Protein AF-A0A924TUS5-F1 (afdb_monomer)

Structure (mmCIF, N/CA/C/O backbone):
data_AF-A0A924TUS5-F1
#
_entry.id   AF-A0A924TUS5-F1
#
loop_
_atom_site.group_PDB
_atom_site.id
_atom_site.type_symbol
_atom_site.label_atom_id
_atom_site.label_alt_id
_atom_site.label_comp_id
_atom_site.label_asym_id
_atom_site.label_entity_id
_atom_site.label_seq_id
_atom_site.pdbx_PDB_ins_code
_atom_site.Cartn_x
_atom_site.Cartn_y
_atom_site.Cartn_z
_atom_site.occupancy
_atom_site.B_iso_or_equiv
_atom_site.auth_seq_id
_atom_site.auth_comp_id
_atom_site.auth_asym_id
_atom_site.auth_atom_id
_atom_site.pdbx_PDB_model_num
ATOM 1 N N . MET A 1 1 ? 31.999 -5.123 8.631 1.00 52.59 1 MET A N 1
ATOM 2 C CA . MET A 1 1 ? 31.744 -6.314 7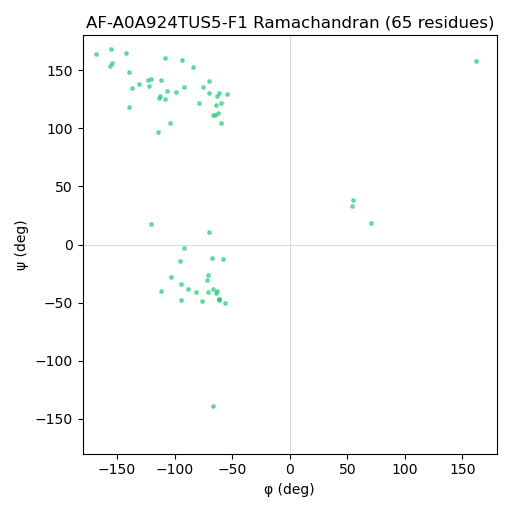.789 1.00 52.59 1 MET A CA 1
ATOM 3 C C . MET A 1 1 ? 30.378 -6.155 7.139 1.00 52.59 1 MET A C 1
ATOM 5 O O . MET A 1 1 ? 29.430 -5.892 7.865 1.00 52.59 1 MET A O 1
ATOM 9 N N . LYS A 1 2 ? 30.274 -6.262 5.809 1.00 66.06 2 LYS A N 1
ATOM 10 C CA . LYS A 1 2 ? 28.988 -6.436 5.112 1.00 66.06 2 LYS A CA 1
ATOM 11 C C . LYS A 1 2 ? 28.844 -7.926 4.798 1.00 66.06 2 LYS A C 1
ATOM 13 O O . LYS A 1 2 ? 29.811 -8.524 4.335 1.00 66.06 2 LYS A O 1
ATOM 18 N N . SER A 1 3 ? 27.693 -8.523 5.109 1.00 80.56 3 SER A N 1
ATOM 19 C CA . SER A 1 3 ? 27.419 -9.920 4.752 1.00 80.56 3 SER A CA 1
ATOM 20 C C . SER A 1 3 ? 27.407 -10.047 3.226 1.00 80.56 3 SER A C 1
ATOM 22 O O . SER A 1 3 ? 26.671 -9.290 2.594 1.00 80.56 3 SER A O 1
ATOM 24 N N . PRO A 1 4 ? 28.163 -10.981 2.618 1.00 82.81 4 PRO A N 1
ATOM 25 C CA . PRO A 1 4 ? 28.120 -11.188 1.169 1.00 82.81 4 PRO A CA 1
ATOM 26 C C . PRO A 1 4 ? 26.768 -11.748 0.695 1.00 82.81 4 PRO A C 1
ATOM 28 O O . PRO A 1 4 ? 26.489 -11.752 -0.497 1.00 82.81 4 PRO A O 1
ATOM 31 N N . TRP A 1 5 ? 25.920 -12.194 1.626 1.00 87.00 5 TRP A N 1
ATOM 32 C CA . TRP A 1 5 ? 24.627 -12.819 1.350 1.00 87.00 5 TRP A CA 1
ATOM 33 C C . TRP A 1 5 ? 23.447 -11.845 1.408 1.00 87.00 5 TRP A C 1
ATOM 35 O O . TRP A 1 5 ? 22.355 -12.180 0.960 1.00 87.00 5 TRP A O 1
ATOM 45 N N . ILE A 1 6 ? 23.644 -10.646 1.965 1.00 87.62 6 ILE A N 1
ATOM 46 C CA . ILE A 1 6 ? 22.596 -9.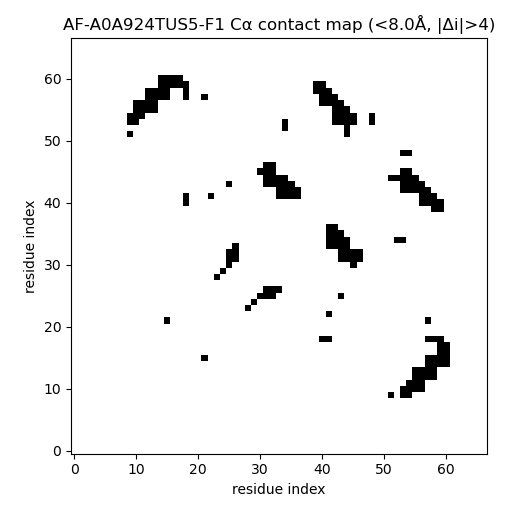625 2.049 1.00 87.62 6 ILE A CA 1
ATOM 47 C C . ILE A 1 6 ? 22.881 -8.573 0.983 1.00 87.62 6 ILE A C 1
ATOM 49 O O . ILE A 1 6 ? 23.774 -7.743 1.145 1.00 87.62 6 ILE A O 1
ATOM 53 N N . ALA A 1 7 ? 22.112 -8.614 -0.105 1.00 86.69 7 ALA A N 1
ATOM 54 C CA . ALA A 1 7 ? 22.297 -7.712 -1.238 1.00 86.69 7 ALA A CA 1
ATOM 55 C C . ALA A 1 7 ? 21.763 -6.296 -0.957 1.00 86.69 7 ALA A C 1
ATOM 57 O O . ALA A 1 7 ? 22.462 -5.314 -1.195 1.00 86.69 7 ALA A O 1
ATOM 58 N N . ALA A 1 8 ? 20.531 -6.188 -0.451 1.00 86.81 8 ALA A N 1
ATOM 59 C CA . ALA A 1 8 ? 19.877 -4.922 -0.117 1.00 86.81 8 ALA A CA 1
ATOM 60 C C . ALA A 1 8 ? 18.595 -5.164 0.697 1.00 86.81 8 ALA A C 1
ATOM 62 O O . ALA A 1 8 ? 18.047 -6.267 0.684 1.00 86.81 8 ALA A O 1
ATOM 63 N N . LEU A 1 9 ? 18.081 -4.113 1.343 1.00 88.06 9 LEU A N 1
ATOM 64 C CA . LEU A 1 9 ? 16.682 -4.068 1.770 1.00 88.06 9 LEU A CA 1
ATOM 65 C C . LEU A 1 9 ? 15.793 -3.939 0.525 1.00 88.06 9 LEU A C 1
ATOM 67 O O . LEU A 1 9 ? 16.058 -3.090 -0.324 1.00 88.06 9 LEU A O 1
ATOM 71 N N . ARG A 1 10 ? 14.767 -4.789 0.419 1.00 88.31 10 ARG A N 1
ATOM 72 C CA . ARG A 1 10 ? 13.885 -4.870 -0.759 1.00 88.31 10 ARG A CA 1
ATOM 73 C C . ARG A 1 10 ? 12.466 -4.397 -0.455 1.00 88.31 10 ARG A C 1
ATOM 75 O O . ARG A 1 10 ? 11.886 -3.681 -1.258 1.00 88.31 10 ARG A O 1
ATOM 82 N N . SER A 1 11 ? 11.935 -4.735 0.718 1.00 90.38 11 SER A N 1
ATOM 83 C CA . SER A 1 11 ? 10.621 -4.267 1.153 1.00 90.38 11 SER A CA 1
ATOM 84 C C . SER A 1 11 ? 10.468 -4.264 2.672 1.00 90.38 11 SER A C 1
ATOM 86 O O . SER A 1 11 ? 11.299 -4.815 3.400 1.00 90.38 11 SER A O 1
ATOM 88 N N . MET A 1 12 ? 9.400 -3.627 3.147 1.00 91.56 12 MET A N 1
ATOM 89 C CA . MET A 1 12 ? 8.989 -3.621 4.547 1.00 91.56 12 MET A CA 1
ATOM 90 C C . MET A 1 12 ? 7.467 -3.751 4.655 1.00 91.56 12 MET A C 1
ATOM 92 O O . MET A 1 12 ? 6.743 -3.258 3.792 1.00 91.56 12 MET A O 1
ATOM 96 N N . ALA A 1 13 ? 6.986 -4.384 5.726 1.00 92.19 13 ALA A N 1
ATOM 97 C CA . ALA A 1 13 ? 5.571 -4.413 6.078 1.00 92.19 13 ALA A CA 1
ATOM 98 C C . ALA A 1 13 ? 5.323 -3.539 7.315 1.00 92.19 13 ALA A C 1
ATOM 100 O O . ALA A 1 13 ? 5.967 -3.744 8.345 1.00 92.19 13 ALA A O 1
ATOM 101 N N . LEU A 1 14 ? 4.405 -2.577 7.214 1.00 88.94 14 LEU A N 1
ATOM 102 C CA . LEU A 1 14 ? 4.008 -1.702 8.318 1.00 88.94 14 LEU A CA 1
ATOM 103 C C . LEU A 1 14 ? 2.559 -1.983 8.704 1.00 88.94 14 LEU A C 1
ATOM 105 O O . LEU A 1 14 ? 1.668 -1.940 7.866 1.00 88.94 14 LEU A O 1
ATOM 109 N N . ALA A 1 15 ? 2.319 -2.265 9.981 1.00 87.56 15 ALA A N 1
ATOM 110 C CA . ALA A 1 15 ? 0.967 -2.408 10.503 1.00 87.56 15 ALA A CA 1
ATOM 111 C C . ALA A 1 15 ? 0.466 -1.058 11.028 1.00 87.56 15 ALA A C 1
ATOM 113 O O . ALA A 1 15 ? 1.176 -0.359 11.753 1.00 87.56 15 ALA A O 1
ATOM 114 N N . GLY A 1 16 ? -0.777 -0.723 10.696 1.00 81.31 16 GLY A N 1
ATOM 115 C CA . GLY A 1 16 ? -1.465 0.471 11.172 1.00 81.31 16 GLY A CA 1
ATOM 116 C C . GLY A 1 16 ? -2.940 0.189 11.444 1.00 81.31 16 GLY A C 1
ATOM 117 O O . GLY A 1 16 ? -3.460 -0.848 11.027 1.00 81.31 16 GLY A O 1
ATOM 118 N N . PRO A 1 17 ? -3.626 1.085 12.165 1.00 75.62 17 PRO A N 1
ATOM 119 C CA . PRO A 1 17 ? -5.010 0.865 12.572 1.00 75.62 17 PRO A CA 1
ATOM 120 C C . PRO A 1 17 ? -6.011 0.943 11.409 1.00 75.62 17 PRO A C 1
ATOM 122 O O . PRO A 1 17 ? -7.068 0.321 11.498 1.00 75.62 17 PRO A O 1
ATOM 125 N N . ASP A 1 18 ? -5.690 1.676 10.336 1.00 88.19 18 ASP A N 1
ATOM 126 C CA . ASP A 1 18 ? -6.577 1.886 9.190 1.00 88.19 18 ASP A CA 1
ATOM 127 C C . ASP A 1 18 ? -5.802 1.825 7.866 1.00 88.19 18 ASP A C 1
ATOM 129 O O . ASP A 1 18 ? -4.902 2.626 7.605 1.00 88.19 18 ASP A O 1
ATOM 133 N N . LEU A 1 19 ? -6.174 0.854 7.033 1.00 89.12 19 LEU A N 1
ATOM 134 C CA . LEU A 1 19 ? -5.553 0.593 5.740 1.00 89.12 19 LEU A CA 1
ATOM 135 C C . LEU A 1 19 ? -5.898 1.663 4.692 1.00 89.12 19 LEU A C 1
ATOM 137 O O . LEU A 1 19 ? -5.076 1.958 3.829 1.00 89.12 19 LEU A O 1
ATOM 141 N N . SER A 1 20 ? -7.081 2.273 4.785 1.00 90.38 20 SER A N 1
ATOM 142 C CA . SER A 1 20 ? -7.504 3.333 3.865 1.00 90.38 20 SER A CA 1
ATOM 143 C C . SER A 1 20 ? -6.722 4.625 4.103 1.00 90.38 20 SER A C 1
ATOM 145 O O . SER A 1 20 ? -6.255 5.250 3.156 1.00 90.38 20 SER A O 1
ATOM 147 N N . VAL A 1 21 ? -6.481 4.971 5.373 1.00 91.31 21 VAL A N 1
ATOM 148 C CA . VAL A 1 21 ? -5.662 6.133 5.747 1.00 91.31 21 VAL A CA 1
ATOM 149 C C . VAL A 1 21 ? -4.219 5.954 5.278 1.00 91.31 21 VAL A C 1
ATOM 151 O O . VAL A 1 21 ? -3.622 6.898 4.762 1.00 91.31 21 VAL A O 1
ATOM 154 N N . ALA A 1 22 ? -3.670 4.745 5.423 1.00 91.06 22 ALA A N 1
ATOM 155 C CA . ALA A 1 22 ? -2.345 4.416 4.912 1.00 91.06 22 ALA A CA 1
ATOM 156 C C . ALA A 1 22 ? -2.271 4.559 3.383 1.00 91.06 22 ALA A C 1
ATOM 158 O O . ALA A 1 22 ? -1.365 5.216 2.880 1.00 91.06 22 ALA A O 1
ATOM 159 N N . GLU A 1 23 ? -3.255 4.026 2.648 1.00 92.06 23 GLU A N 1
ATOM 160 C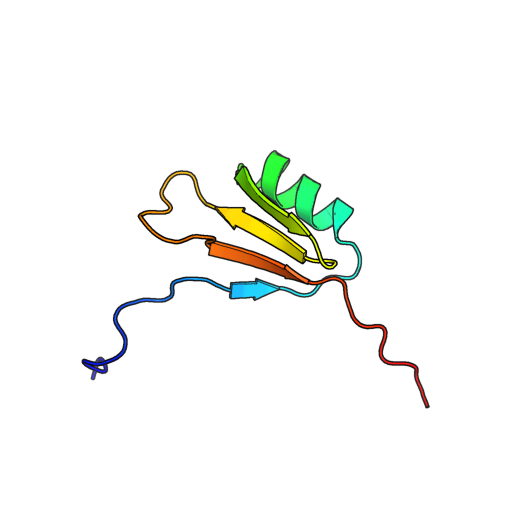 CA . GLU A 1 23 ? -3.324 4.151 1.187 1.00 92.06 23 GLU A CA 1
ATOM 161 C C . GLU A 1 23 ? -3.316 5.616 0.737 1.00 92.06 23 GLU A C 1
ATOM 163 O O . GLU A 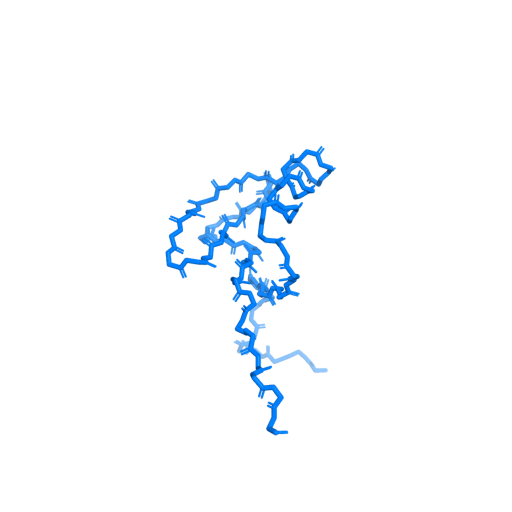1 23 ? -2.507 6.000 -0.111 1.00 92.06 23 GLU A O 1
ATOM 168 N N . THR A 1 24 ? -4.182 6.446 1.323 1.00 93.94 24 THR A N 1
ATOM 169 C CA . THR A 1 24 ? -4.267 7.876 1.006 1.00 93.94 24 THR A CA 1
ATOM 170 C C . THR A 1 24 ? -2.958 8.587 1.321 1.00 93.94 24 THR A C 1
ATOM 172 O O . THR A 1 24 ? -2.439 9.319 0.486 1.00 93.94 24 THR A O 1
ATOM 175 N N . PHE A 1 25 ? -2.373 8.347 2.494 1.00 92.75 25 PHE A N 1
ATOM 176 C CA . PHE A 1 25 ? -1.109 8.978 2.860 1.00 92.75 25 PHE A CA 1
ATOM 177 C C . PHE A 1 25 ? 0.023 8.593 1.900 1.00 92.75 25 PHE A C 1
ATOM 179 O O . PHE A 1 25 ? 0.747 9.459 1.401 1.00 92.75 25 PHE A O 1
ATOM 186 N N . ASP A 1 26 ? 0.161 7.303 1.603 1.00 91.81 26 ASP A N 1
ATOM 187 C CA . ASP A 1 26 ? 1.228 6.820 0.739 1.00 91.81 26 ASP A CA 1
ATOM 188 C C . ASP A 1 26 ? 1.079 7.311 -0.702 1.00 91.81 26 ASP A C 1
ATOM 190 O O . ASP A 1 26 ? 2.074 7.671 -1.331 1.00 91.81 26 ASP A O 1
ATOM 194 N N . THR A 1 27 ? -0.146 7.370 -1.224 1.00 93.19 27 THR A N 1
ATOM 195 C CA . THR A 1 27 ? -0.403 7.797 -2.607 1.00 93.19 27 THR A CA 1
ATOM 196 C C . THR A 1 27 ? -0.423 9.313 -2.774 1.00 93.19 27 THR A C 1
ATOM 198 O O . THR A 1 27 ? 0.150 9.821 -3.733 1.00 93.19 27 THR A O 1
ATOM 201 N N . GLU A 1 28 ? -1.015 10.056 -1.840 1.00 94.75 28 GLU A N 1
ATOM 202 C CA . GLU A 1 28 ? -1.214 11.503 -1.980 1.00 94.75 28 GLU A CA 1
ATOM 203 C C . GLU A 1 28 ? -0.101 12.330 -1.338 1.00 94.75 28 GLU A C 1
ATOM 205 O O . GLU A 1 28 ? 0.272 13.376 -1.865 1.00 94.75 28 GLU A O 1
ATOM 210 N N . VAL A 1 29 ? 0.481 11.881 -0.225 1.00 93.88 29 VAL A N 1
ATOM 211 C CA . VAL A 1 29 ? 1.557 12.630 0.445 1.00 93.88 29 VAL A CA 1
ATOM 212 C C . VAL A 1 29 ? 2.915 12.131 -0.025 1.00 93.88 29 VAL A C 1
ATOM 214 O O . VAL A 1 29 ? 3.784 12.920 -0.388 1.00 93.88 29 VAL A O 1
ATOM 217 N N . TRP A 1 30 ? 3.101 10.811 -0.039 1.00 90.81 30 TRP A N 1
ATOM 218 C CA . TRP A 1 30 ? 4.384 10.193 -0.389 1.00 90.81 30 TRP A CA 1
ATOM 219 C C . TRP A 1 30 ? 4.519 9.844 -1.870 1.00 90.81 30 TRP A C 1
ATOM 221 O O . TRP A 1 30 ? 5.597 9.403 -2.285 1.00 90.81 30 TRP A O 1
ATOM 231 N N . GLN A 1 31 ? 3.460 10.066 -2.657 1.00 90.75 31 GLN A N 1
ATOM 232 C CA . GLN A 1 31 ? 3.447 9.884 -4.110 1.00 90.75 31 GLN A CA 1
ATOM 233 C C . GLN A 1 31 ? 3.896 8.469 -4.522 1.00 90.75 31 GLN A C 1
ATOM 235 O O . GLN A 1 31 ? 4.638 8.269 -5.487 1.00 90.75 31 GLN A O 1
ATOM 240 N N . ARG A 1 32 ? 3.485 7.465 -3.740 1.00 90.31 32 ARG A N 1
ATOM 241 C CA . ARG A 1 32 ? 3.673 6.042 -4.035 1.00 90.31 32 ARG A CA 1
ATOM 242 C C . ARG A 1 32 ? 2.564 5.555 -4.949 1.00 90.31 32 ARG A C 1
ATOM 244 O O . ARG A 1 32 ? 1.451 6.065 -4.931 1.00 90.31 32 ARG A O 1
ATOM 251 N N . VAL A 1 33 ? 2.866 4.529 -5.734 1.00 91.44 33 VAL A N 1
ATOM 252 C CA . VAL A 1 33 ? 1.881 3.912 -6.628 1.00 91.44 33 VAL A CA 1
ATOM 253 C C . VAL A 1 33 ? 1.573 2.510 -6.134 1.00 91.44 33 VAL A C 1
ATOM 255 O O . VAL A 1 33 ? 2.446 1.790 -5.643 1.00 91.44 33 VAL A O 1
ATOM 258 N N . ILE A 1 34 ? 0.308 2.129 -6.244 1.00 92.56 34 ILE A N 1
ATOM 259 C CA . ILE A 1 34 ? -0.190 0.846 -5.764 1.00 92.56 34 ILE A CA 1
ATOM 260 C C . ILE A 1 34 ? 0.186 -0.244 -6.760 1.00 92.56 34 ILE A C 1
ATOM 262 O O . ILE A 1 34 ? -0.188 -0.189 -7.928 1.00 92.56 34 ILE A O 1
ATOM 266 N N . ALA A 1 35 ? 0.924 -1.236 -6.271 1.00 92.69 35 ALA A N 1
ATOM 267 C CA . ALA A 1 35 ? 1.357 -2.399 -7.032 1.00 92.69 35 ALA A CA 1
ATOM 268 C C . ALA A 1 35 ? 0.324 -3.533 -6.975 1.00 92.69 35 ALA A C 1
ATOM 270 O O . ALA A 1 35 ? 0.089 -4.205 -7.976 1.00 92.69 35 ALA A O 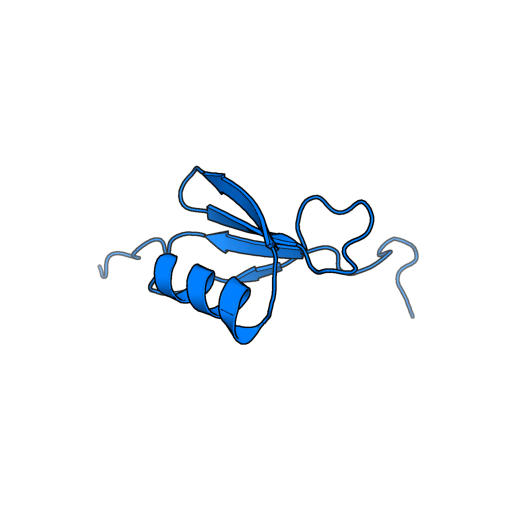1
ATOM 271 N N . ALA A 1 36 ? -0.310 -3.736 -5.815 1.00 91.94 36 ALA A N 1
ATOM 272 C CA . ALA A 1 36 ? -1.354 -4.741 -5.633 1.00 91.94 36 ALA A CA 1
ATOM 273 C C . ALA A 1 36 ? -2.285 -4.390 -4.465 1.00 91.94 36 ALA A C 1
ATOM 275 O O . ALA A 1 36 ? -1.885 -3.721 -3.510 1.00 91.94 36 ALA A O 1
ATOM 276 N N . ARG A 1 37 ? -3.523 -4.888 -4.536 1.00 92.56 37 ARG A N 1
ATOM 277 C CA . ARG A 1 37 ? -4.496 -4.896 -3.437 1.00 92.56 37 ARG A CA 1
ATOM 278 C C . ARG A 1 37 ? -5.080 -6.301 -3.313 1.00 92.56 37 ARG A C 1
ATOM 28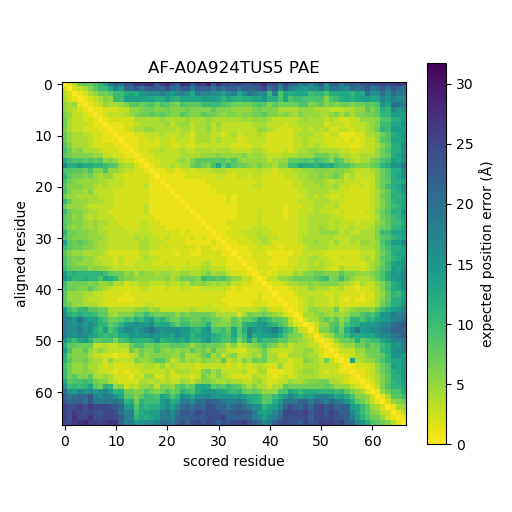0 O O . ARG A 1 37 ? -5.406 -6.901 -4.336 1.00 92.56 37 ARG A O 1
ATOM 287 N N . GLY A 1 38 ? -5.240 -6.804 -2.094 1.00 87.69 38 GLY A N 1
ATOM 288 C CA . GLY A 1 38 ? -5.856 -8.111 -1.855 1.00 87.69 38 GLY A CA 1
ATOM 289 C C . GLY A 1 38 ? -5.540 -8.664 -0.472 1.00 87.69 38 GLY A C 1
ATOM 290 O O . GLY A 1 38 ? -4.578 -8.239 0.155 1.00 87.69 38 GLY A O 1
ATOM 291 N N . ASP A 1 39 ? -6.374 -9.583 0.016 1.00 86.25 39 ASP A N 1
ATOM 292 C CA . ASP A 1 39 ? -6.150 -10.329 1.267 1.00 86.25 39 ASP A CA 1
ATOM 293 C C . ASP A 1 39 ? -5.884 -9.45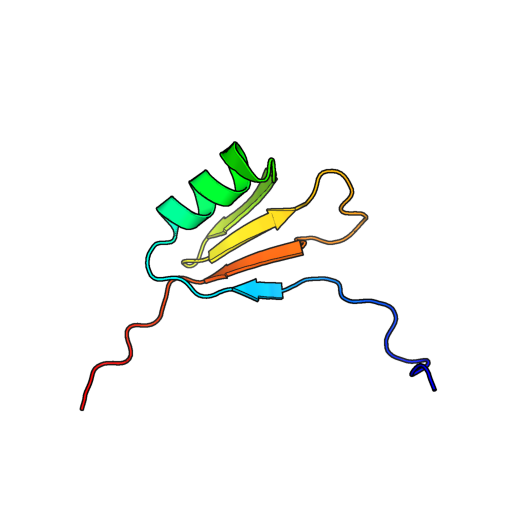1 2.504 1.00 86.25 39 ASP A C 1
ATOM 295 O O . ASP A 1 39 ? -5.126 -9.802 3.407 1.00 86.25 39 ASP A O 1
ATOM 299 N N . GLY A 1 40 ? -6.515 -8.273 2.543 1.00 86.62 40 GLY A N 1
ATOM 300 C CA . GLY A 1 40 ? -6.316 -7.303 3.616 1.00 86.62 40 GLY A CA 1
ATOM 301 C C . GLY A 1 40 ? -4.941 -6.636 3.594 1.00 86.62 40 GLY A C 1
ATOM 302 O O . GLY A 1 40 ? -4.550 -6.076 4.611 1.00 86.62 40 GLY A O 1
ATOM 303 N N . VAL A 1 41 ? -4.214 -6.680 2.477 1.00 90.56 41 VAL A N 1
ATOM 304 C CA . VAL A 1 41 ? -2.929 -6.008 2.273 1.00 90.56 41 VAL A CA 1
ATOM 305 C C . VAL A 1 41 ? -3.014 -5.027 1.101 1.00 90.56 41 VAL A C 1
ATOM 307 O O . VAL A 1 41 ? -3.631 -5.309 0.069 1.00 90.56 41 VAL A O 1
ATOM 310 N N . ILE A 1 42 ? -2.341 -3.883 1.238 1.00 92.50 42 ILE A N 1
ATOM 311 C CA . ILE A 1 42 ? -2.000 -3.008 0.108 1.00 92.50 42 ILE A CA 1
ATOM 312 C C . ILE A 1 42 ? -0.490 -3.012 -0.078 1.00 92.50 42 ILE A C 1
ATOM 314 O O . ILE A 1 42 ? 0.258 -2.747 0.860 1.00 92.50 42 ILE A O 1
ATOM 318 N N . CYS A 1 43 ? -0.052 -3.290 -1.301 1.00 92.62 43 CYS A N 1
ATOM 319 C CA . CYS A 1 43 ? 1.346 -3.267 -1.701 1.00 92.62 43 CYS A CA 1
ATOM 320 C C . CYS A 1 43 ? 1.618 -2.033 -2.565 1.00 92.62 43 CYS A C 1
ATOM 322 O O . CYS A 1 43 ? 0.896 -1.766 -3.526 1.00 92.62 43 CYS A O 1
ATOM 324 N N . LEU A 1 44 ? 2.689 -1.310 -2.258 1.00 91.62 44 LEU A N 1
ATOM 325 C CA . LEU A 1 44 ? 3.076 -0.0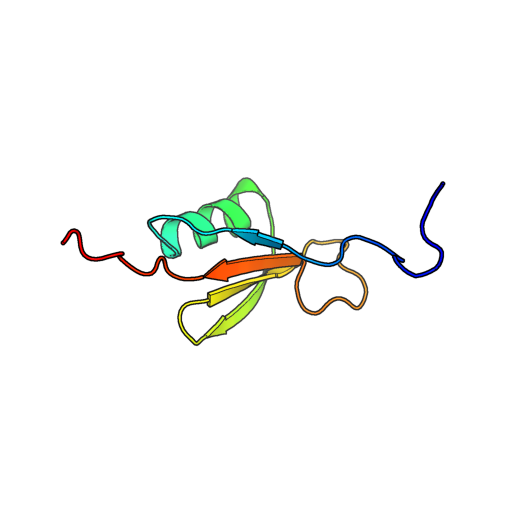46 -2.878 1.00 91.62 44 LEU A CA 1
ATOM 326 C C . LEU A 1 44 ? 4.492 -0.149 -3.453 1.00 91.62 44 LEU A C 1
ATOM 328 O O . LEU A 1 44 ? 5.393 -0.721 -2.830 1.00 91.62 44 LEU A O 1
ATOM 332 N N . HIS A 1 45 ? 4.716 0.463 -4.613 1.00 91.12 45 HIS A N 1
ATOM 333 C CA . HIS A 1 45 ? 6.045 0.672 -5.183 1.00 91.12 45 HIS A CA 1
ATOM 334 C C . HIS A 1 45 ? 6.446 2.157 -5.103 1.00 91.12 45 HIS A C 1
ATOM 336 O O . HIS A 1 45 ? 5.618 3.055 -4.927 1.00 91.12 45 HIS A O 1
ATOM 342 N N . GLY A 1 46 ? 7.743 2.431 -5.214 1.00 81.25 46 GLY A N 1
ATOM 343 C CA . GLY A 1 46 ? 8.247 3.786 -5.432 1.00 81.25 46 GLY A CA 1
ATOM 344 C C . GLY A 1 46 ? 8.457 4.084 -6.910 1.00 81.25 46 GLY A C 1
ATOM 345 O O . GLY A 1 46 ? 8.727 3.170 -7.682 1.00 81.25 46 GLY A O 1
ATOM 346 N N . SER A 1 47 ? 8.494 5.369 -7.267 1.00 69.38 47 SER A N 1
ATOM 347 C CA . SER A 1 47 ? 8.837 5.831 -8.624 1.00 69.38 47 SER A CA 1
ATOM 348 C C . SER A 1 47 ? 10.229 5.379 -9.118 1.00 69.38 47 SER A C 1
ATOM 350 O O . SER A 1 47 ? 10.518 5.505 -10.303 1.00 69.38 47 SER A O 1
ATOM 352 N N . GLY A 1 48 ? 11.087 4.860 -8.229 1.00 68.19 48 GLY A N 1
ATOM 353 C CA . GLY A 1 48 ? 12.383 4.241 -8.545 1.00 68.19 48 GLY A CA 1
ATOM 354 C C . GLY A 1 48 ? 12.498 2.778 -8.101 1.00 68.19 48 GLY A C 1
ATOM 355 O O . GLY A 1 48 ? 13.609 2.276 -7.945 1.00 68.19 48 GLY A O 1
ATOM 356 N N . SER A 1 49 ? 11.374 2.105 -7.833 1.00 62.41 49 SER A N 1
ATOM 357 C CA . SER A 1 49 ? 11.354 0.663 -7.580 1.00 62.41 49 SER A CA 1
ATOM 358 C C . SER A 1 49 ? 11.846 -0.031 -8.843 1.00 62.41 49 SER A C 1
ATOM 360 O O . SER A 1 49 ? 11.198 0.069 -9.881 1.00 62.41 49 SER A O 1
ATOM 362 N N . GLY A 1 50 ? 13.010 -0.678 -8.774 1.00 67.19 50 GLY A N 1
ATOM 363 C CA . GLY A 1 50 ? 13.505 -1.531 -9.852 1.00 67.19 50 GLY A CA 1
ATOM 364 C C . GLY A 1 50 ? 12.618 -2.770 -10.018 1.00 67.19 50 GLY A C 1
ATOM 365 O O . GLY A 1 50 ? 11.401 -2.713 -9.892 1.00 67.19 50 GLY A O 1
ATOM 366 N N . SER A 1 51 ? 13.212 -3.93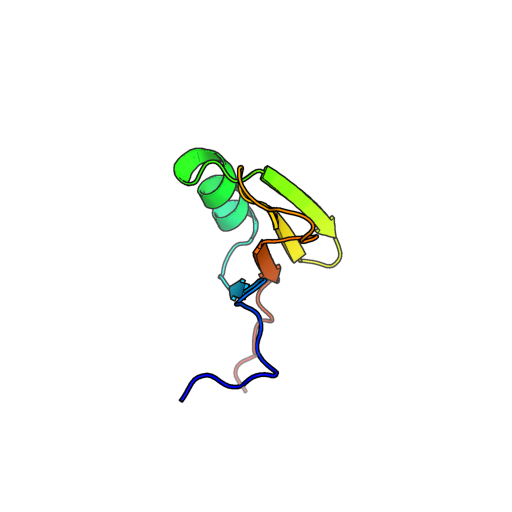9 -10.236 1.00 76.56 51 SER A N 1
ATOM 367 C CA . SER A 1 51 ? 12.471 -5.195 -10.454 1.00 76.56 51 SER A CA 1
ATOM 368 C C . SER A 1 51 ? 11.738 -5.755 -9.217 1.00 76.56 51 SER A C 1
ATOM 370 O O . SER A 1 51 ? 11.323 -6.912 -9.233 1.00 76.56 51 SER A O 1
ATOM 372 N N . ASP A 1 52 ? 11.628 -4.992 -8.127 1.00 81.31 52 ASP A N 1
ATOM 373 C CA . ASP A 1 52 ? 10.889 -5.396 -6.931 1.00 81.31 52 ASP A CA 1
ATOM 374 C C . ASP A 1 52 ? 9.382 -5.302 -7.140 1.00 81.31 52 ASP A C 1
ATOM 376 O O . ASP A 1 52 ? 8.879 -4.299 -7.641 1.00 81.31 52 ASP A O 1
ATOM 380 N N . HIS A 1 53 ? 8.659 -6.337 -6.698 1.00 81.38 53 HIS A N 1
ATOM 381 C CA . HIS A 1 53 ? 7.198 -6.377 -6.788 1.00 81.38 53 HIS A CA 1
ATOM 382 C C . HIS A 1 53 ? 6.538 -5.267 -5.951 1.00 81.38 53 HIS A C 1
ATOM 384 O O . HIS A 1 53 ? 5.561 -4.666 -6.382 1.00 81.38 53 HIS A O 1
ATOM 390 N N . HIS A 1 54 ? 7.066 -4.986 -4.756 1.00 84.00 54 HIS A N 1
ATOM 391 C CA . HIS A 1 54 ? 6.653 -3.870 -3.903 1.00 84.00 54 HIS A CA 1
ATOM 392 C C . HIS A 1 54 ? 7.807 -3.460 -2.986 1.00 84.00 54 HIS A C 1
ATOM 394 O O . HIS A 1 54 ? 8.674 -4.275 -2.678 1.00 84.00 54 HIS A O 1
ATOM 400 N N . LEU A 1 55 ? 7.791 -2.211 -2.522 1.00 83.50 55 LEU A N 1
ATOM 401 C CA . LEU A 1 55 ? 8.723 -1.701 -1.511 1.00 83.50 55 LEU A CA 1
ATOM 402 C C . LEU A 1 55 ? 8.063 -1.602 -0.131 1.00 83.50 55 LEU A C 1
ATOM 404 O O . LEU A 1 55 ? 8.744 -1.698 0.888 1.00 83.50 55 LEU A O 1
ATOM 408 N N . LEU A 1 56 ? 6.743 -1.414 -0.091 1.00 84.75 56 LEU A N 1
ATOM 409 C CA . LEU A 1 56 ? 5.988 -1.257 1.147 1.00 84.75 56 LEU A CA 1
ATOM 410 C C . LEU A 1 56 ? 4.695 -2.067 1.088 1.00 84.75 56 LEU A C 1
ATOM 412 O O . LEU A 1 56 ? 4.000 -2.044 0.076 1.00 84.75 56 LEU A O 1
ATOM 416 N N . GLY A 1 57 ? 4.397 -2.790 2.161 1.00 87.88 57 GLY A N 1
ATOM 417 C CA . GLY A 1 57 ? 3.146 -3.513 2.349 1.00 87.88 57 GLY A CA 1
ATOM 418 C C . GLY A 1 57 ? 2.436 -3.058 3.620 1.00 87.88 57 GLY A C 1
ATOM 419 O O . GLY A 1 57 ? 3.067 -2.929 4.668 1.00 87.88 57 GLY A O 1
ATOM 420 N N . TRP A 1 58 ? 1.126 -2.865 3.544 1.00 89.62 58 TRP A N 1
ATOM 421 C CA . TRP A 1 58 ? 0.278 -2.564 4.693 1.00 89.62 58 TRP A CA 1
ATOM 422 C C . TRP A 1 58 ? -0.692 -3.708 4.944 1.00 89.62 58 TRP A C 1
ATOM 424 O O . TRP A 1 58 ? -1.724 -3.765 4.279 1.00 89.62 58 TRP A O 1
ATOM 434 N N . PRO A 1 59 ? -0.394 -4.640 5.862 1.00 85.38 59 PRO A N 1
ATOM 435 C CA . PRO A 1 59 ? -1.388 -5.582 6.342 1.00 85.38 59 PRO A CA 1
ATOM 436 C C . PRO A 1 59 ? -2.429 -4.889 7.217 1.00 85.38 59 PRO A C 1
ATOM 438 O O . PRO A 1 59 ? -2.118 -4.054 8.069 1.00 85.38 59 PRO A O 1
ATOM 441 N N . THR A 1 60 ? -3.677 -5.312 7.053 1.00 84.19 60 THR A N 1
ATOM 442 C CA . THR A 1 60 ? -4.762 -5.036 7.988 1.00 84.19 60 THR A CA 1
ATOM 443 C C . THR A 1 60 ? -4.323 -5.497 9.369 1.00 84.19 60 THR A C 1
ATOM 445 O O . THR A 1 60 ? -3.871 -6.632 9.543 1.00 84.19 60 THR A O 1
ATOM 448 N N . ALA A 1 61 ? -4.467 -4.627 10.367 1.00 77.25 61 ALA A N 1
ATOM 449 C CA . ALA A 1 61 ? -4.150 -4.987 11.736 1.00 77.25 61 ALA A CA 1
ATOM 450 C C . ALA A 1 61 ? -5.011 -6.176 12.192 1.00 77.25 61 ALA A C 1
ATOM 452 O O . ALA A 1 61 ? -6.243 -6.101 12.233 1.00 77.25 61 ALA A O 1
ATOM 453 N N . SER A 1 62 ? -4.365 -7.266 12.608 1.00 66.25 62 SER A N 1
ATOM 454 C CA . SER A 1 62 ? -5.036 -8.281 13.410 1.00 66.25 62 SER A CA 1
ATOM 455 C C . SER A 1 62 ? -5.363 -7.651 14.763 1.00 66.25 62 SER A C 1
ATOM 457 O O . SER A 1 62 ? -4.453 -7.357 15.540 1.00 66.25 62 SER A O 1
ATOM 459 N N . ARG A 1 63 ? -6.647 -7.425 15.065 1.00 60.22 63 ARG A N 1
ATOM 460 C CA . ARG A 1 63 ? -7.065 -7.094 16.434 1.00 60.22 63 ARG A CA 1
ATOM 461 C C . ARG A 1 63 ? -6.653 -8.255 17.339 1.00 60.22 63 ARG A C 1
ATOM 463 O O . ARG A 1 63 ? -7.301 -9.300 17.325 1.00 60.22 63 ARG A O 1
ATOM 470 N N . SER A 1 64 ? -5.593 -8.092 18.126 1.00 55.81 64 SER A N 1
ATOM 471 C CA . SER A 1 64 ? -5.359 -8.955 19.278 1.00 55.81 64 SER A CA 1
ATOM 472 C C . SER A 1 64 ? -6.505 -8.705 20.254 1.00 55.81 64 SER A C 1
ATOM 474 O O . SER A 1 64 ? -6.676 -7.607 20.781 1.00 55.81 64 SER A O 1
ATOM 476 N N . ARG A 1 65 ? -7.369 -9.709 20.421 1.00 47.09 65 ARG A N 1
ATOM 477 C CA . ARG A 1 65 ? -8.468 -9.663 21.387 1.00 47.09 65 ARG A CA 1
ATOM 478 C C . ARG A 1 65 ? -7.832 -9.587 22.782 1.00 47.09 65 ARG A C 1
ATOM 480 O O . ARG A 1 65 ? -7.066 -10.498 23.099 1.00 47.09 65 ARG A O 1
ATOM 487 N N . PRO A 1 66 ? -8.079 -8.544 23.594 1.00 52.09 66 PRO A N 1
ATOM 488 C CA . PRO A 1 66 ? -7.632 -8.571 24.980 1.00 52.09 66 PRO A CA 1
ATOM 489 C C . PRO A 1 66 ? -8.322 -9.750 25.681 1.00 52.09 66 PRO A C 1
ATOM 491 O O . PRO A 1 66 ? -9.526 -9.962 25.500 1.00 52.09 66 PRO A O 1
ATOM 494 N N . SER A 1 67 ? -7.517 -10.564 26.367 1.00 63.88 67 SER A N 1
ATOM 495 C CA . SER A 1 67 ? -7.942 -11.693 27.204 1.00 63.88 67 SER A CA 1
ATOM 496 C C . SER A 1 67 ? -8.742 -11.227 28.408 1.00 63.88 67 SER A C 1
ATOM 498 O O . SER A 1 67 ? -8.283 -10.235 29.020 1.00 63.88 67 SER A O 1
#

Solvent-accessible surface area (backbone atoms only — not comparable to full-atom values): 4240 Å² total; per-residue (Å²): 138,79,63,94,84,64,88,72,92,64,62,50,76,52,76,48,96,49,64,66,61,49,50,50,44,39,38,73,74,66,59,32,47,80,60,48,78,56,96,61,30,43,29,26,27,52,96,78,55,64,97,58,80,36,40,38,32,36,46,56,59,78,80,78,75,85,129

Secondary structure (DSSP, 8-state):
---TT------EE--BS-HHHHHHIIIIIS--EEEEEETTEEEEE-TT--S-S-SEEEEBP------

Foldseek 3Di:
DDPPPQPDQQADEDEDQDPVVVVCCCCPVVVWDWLDDDPQKTFTDDPPRDPRSGHYMYHHDDPPDDD

pLDDT: mean 83.26, std 11.63, range [47.09, 94.75]

Sequence (67 aa):
MKSPWIAALRSMALAGPDLSVAETFDTEVWQRVIAARGDGVICLHGSGSGSDHHLLGWPTASRSRPS

Nearest PDB structures (foldseek):
  1lqp-assembly1_B  TM=8.578E-01  e=2.641E-02  Pseudomonas aeruginosa
  5wew-assembly4_G  TM=8.317E-01  e=2.830E-02  Klebsiella pneumoniae 30684/NJST258_2
  4mym-assembly1_A-2  TM=8.487E-01  e=3.247E-02  Nocardioides sp. JS614
  5wew-assembly3_E  TM=8.126E-01  e=2.641E-02  Klebsiella pneumoniae 30684/NJST258_2
  5umw-assembly3_D  TM=6.841E-01  e=5.830E-01  Streptomyces sp. CB03234

Mean predicted aligned error: 6.78 Å

Radius of gyration: 14.27 Å; Cα contacts (8 Å, |Δi|>4): 98; chains: 1; bounding box: 40×25×38 Å